Protein AF-A0A3B9TXH2-F1 (afdb_monomer_lite)

Sequence (156 aa):
MDSLDNPLAEARAEILVPSVGIREDMPFFTKRLGFRLDQIFPADDPTVAVLSGHGVRVRLDSGLGSDVPVPSLRLLVEDPSLVADGESELVAPNGMRVEIDRRDPEMVTPPTRHNYIVRRLADQAPWVIGRAGMHYRDLIPDRLGGSIIASHVRIP

pLDDT: mean 90.99, std 9.31, range [47.78, 98.62]

Secondary structure (DSSP, 8-state):
--TT--TTTT----EEEE-S-HHHHHHIIIIIS-PEEEEEESSSS--EEEEEETTEEEEEETTS-TTSPPPPEEEEES-GGGSGGG-SEEE-TT--EEEEEESS----PPPP--------TTS-PPPEE-GGG-EEEES-TTHHHHT---EEEE--

Structure (mmCIF, N/CA/C/O backbone):
data_AF-A0A3B9TXH2-F1
#
_entry.id   AF-A0A3B9TXH2-F1
#
loop_
_atom_site.group_PDB
_atom_site.id
_atom_site.type_symbol
_atom_site.label_atom_id
_atom_site.label_alt_id
_atom_site.label_comp_id
_atom_site.label_asym_id
_atom_site.label_entity_id
_atom_site.label_seq_id
_atom_site.pdbx_PDB_ins_code
_atom_site.Cartn_x
_atom_site.Cartn_y
_atom_site.Cartn_z
_atom_site.occupancy
_atom_site.B_iso_or_equiv
_atom_site.auth_seq_id
_atom_site.auth_comp_id
_atom_site.auth_asym_id
_atom_site.auth_atom_id
_atom_site.pdbx_PDB_model_num
ATOM 1 N N . MET A 1 1 ? -15.681 -25.490 -18.020 1.00 47.78 1 MET A N 1
ATOM 2 C CA . MET A 1 1 ? -15.600 -25.367 -16.554 1.00 47.78 1 MET A CA 1
ATOM 3 C C . MET A 1 1 ? -16.418 -24.140 -16.226 1.00 47.78 1 MET A C 1
ATOM 5 O O . MET A 1 1 ? -15.944 -23.035 -16.458 1.00 47.78 1 MET A O 1
ATOM 9 N N . ASP A 1 2 ? -17.696 -24.353 -15.915 1.00 50.12 2 ASP A N 1
ATOM 10 C CA . ASP A 1 2 ? -18.638 -23.269 -15.646 1.00 50.12 2 ASP A CA 1
ATOM 11 C C . ASP A 1 2 ? -18.162 -22.459 -14.444 1.00 50.12 2 ASP A C 1
ATOM 13 O O . ASP A 1 2 ? -17.730 -23.008 -13.432 1.00 50.12 2 ASP A O 1
ATOM 17 N N . SER A 1 3 ? -18.231 -21.139 -14.570 1.00 57.94 3 SER A N 1
ATOM 18 C CA . SER A 1 3 ? -17.771 -20.162 -13.583 1.00 57.94 3 SER A CA 1
ATOM 19 C C . SER A 1 3 ? -18.680 -20.055 -12.349 1.00 57.94 3 SER A C 1
ATOM 21 O O . SER A 1 3 ? -18.663 -19.023 -11.683 1.00 57.94 3 SER A O 1
ATOM 23 N N . LEU A 1 4 ? -19.512 -21.064 -12.074 1.00 62.22 4 LEU A N 1
ATOM 24 C CA . LEU A 1 4 ? -20.550 -21.010 -11.041 1.00 62.22 4 LEU A CA 1
ATOM 25 C C . LEU A 1 4 ? -20.123 -21.585 -9.680 1.00 62.22 4 LEU A C 1
ATOM 27 O O . LEU A 1 4 ? -20.762 -21.252 -8.693 1.00 62.22 4 LEU A O 1
ATOM 31 N N . ASP A 1 5 ? -19.000 -22.308 -9.588 1.00 77.12 5 ASP A N 1
ATOM 32 C CA . ASP A 1 5 ? -18.511 -22.882 -8.320 1.00 77.12 5 ASP A CA 1
ATOM 33 C C . ASP A 1 5 ? -17.118 -22.354 -7.928 1.00 77.12 5 ASP A C 1
ATOM 35 O O . ASP A 1 5 ? -16.220 -23.116 -7.567 1.00 77.12 5 ASP A O 1
ATOM 39 N N . ASN A 1 6 ? -16.891 -21.038 -8.012 1.00 85.75 6 ASN A N 1
ATOM 40 C CA . ASN A 1 6 ? -15.746 -20.447 -7.316 1.00 85.75 6 ASN A CA 1
ATOM 41 C C . ASN A 1 6 ? -16.174 -20.046 -5.891 1.00 85.75 6 ASN A C 1
ATOM 43 O O . ASN A 1 6 ? -16.820 -19.006 -5.743 1.00 85.75 6 ASN A O 1
ATOM 47 N N . PRO A 1 7 ? -15.783 -20.786 -4.833 1.00 85.38 7 PRO A N 1
ATOM 48 C CA . PRO A 1 7 ? -16.155 -20.456 -3.453 1.00 85.38 7 PRO A CA 1
ATOM 49 C C . PRO A 1 7 ? -15.587 -19.109 -2.976 1.00 85.38 7 PRO A C 1
ATOM 51 O O . PRO A 1 7 ? -15.987 -18.608 -1.930 1.00 85.38 7 PRO A O 1
ATOM 54 N N . LEU A 1 8 ? -14.662 -18.510 -3.732 1.00 91.81 8 LEU A N 1
ATOM 55 C CA . LEU A 1 8 ? -14.070 -17.208 -3.438 1.00 91.81 8 LEU A CA 1
ATOM 56 C C . LEU A 1 8 ? -14.743 -16.043 -4.176 1.00 91.81 8 LEU A C 1
ATOM 58 O O . LEU A 1 8 ? -14.281 -14.914 -4.040 1.00 91.81 8 LEU A O 1
ATOM 62 N N . ALA A 1 9 ? -15.810 -16.276 -4.947 1.00 90.25 9 ALA A N 1
ATOM 63 C CA . ALA A 1 9 ? -16.460 -15.227 -5.738 1.00 90.25 9 ALA A CA 1
ATOM 64 C C . ALA A 1 9 ? -16.949 -14.033 -4.891 1.00 90.25 9 ALA A C 1
ATOM 66 O O . ALA A 1 9 ? -16.881 -12.894 -5.346 1.00 90.25 9 ALA A O 1
ATOM 67 N N . GLU A 1 10 ? -17.381 -14.280 -3.651 1.00 91.69 10 GLU A N 1
ATOM 68 C CA . GLU A 1 10 ? -17.810 -13.244 -2.697 1.00 91.69 10 GLU A CA 1
ATOM 69 C C . GLU A 1 10 ? -16.793 -12.991 -1.571 1.00 91.69 10 GLU A C 1
ATOM 71 O O . GLU A 1 10 ? -17.069 -12.251 -0.620 1.00 91.69 10 GLU A O 1
ATOM 76 N N . ALA A 1 11 ? -15.610 -13.611 -1.647 1.00 94.12 11 ALA A N 1
ATOM 77 C CA . ALA A 1 11 ? -14.605 -13.484 -0.604 1.00 94.12 11 ALA A CA 1
ATOM 78 C C . ALA A 1 11 ? -14.108 -12.039 -0.485 1.00 94.12 11 ALA A C 1
ATOM 80 O O . ALA A 1 11 ? -13.939 -11.313 -1.467 1.00 94.12 11 ALA A O 1
ATOM 81 N N . ARG A 1 12 ? -13.825 -11.633 0.754 1.00 94.62 12 ARG A N 1
ATOM 82 C CA . ARG A 1 12 ? -13.194 -10.351 1.068 1.00 94.62 12 ARG A CA 1
ATOM 83 C C . ARG A 1 12 ? -11.817 -10.621 1.650 1.00 94.62 12 ARG A C 1
ATOM 85 O O . ARG A 1 12 ? -11.683 -11.436 2.556 1.00 94.62 12 ARG A O 1
ATOM 92 N N . ALA A 1 13 ? -10.815 -9.927 1.128 1.00 96.50 13 ALA A N 1
ATOM 93 C CA . ALA A 1 13 ? -9.460 -9.950 1.656 1.00 96.50 13 ALA A CA 1
ATOM 94 C C . ALA A 1 13 ? -9.173 -8.647 2.404 1.00 96.50 13 ALA A C 1
ATOM 96 O O . ALA A 1 13 ? -9.676 -7.581 2.039 1.00 96.50 13 ALA A O 1
ATOM 97 N N . GLU A 1 14 ? -8.366 -8.742 3.455 1.00 97.25 14 GLU A N 1
ATOM 98 C CA . GLU A 1 14 ? -7.996 -7.617 4.307 1.00 97.25 14 GLU A CA 1
ATOM 99 C C . GLU A 1 14 ? -6.511 -7.722 4.644 1.00 97.25 14 GLU A C 1
ATOM 101 O O . GLU A 1 14 ? -6.006 -8.815 4.901 1.00 97.25 14 GLU A O 1
ATOM 106 N N . ILE A 1 15 ? -5.819 -6.587 4.665 1.00 97.50 15 ILE A N 1
ATOM 107 C CA . ILE A 1 15 ? -4.467 -6.493 5.211 1.00 97.50 15 ILE A CA 1
ATOM 108 C C . ILE A 1 15 ? -4.599 -6.216 6.705 1.00 97.50 15 ILE A C 1
ATOM 110 O O . ILE A 1 15 ? -5.178 -5.200 7.095 1.00 97.50 15 ILE A O 1
ATOM 114 N N . LEU A 1 16 ? -4.071 -7.120 7.526 1.00 97.69 16 LEU A N 1
ATOM 115 C CA . LEU A 1 16 ? -4.024 -6.951 8.973 1.00 97.69 16 LEU A CA 1
ATOM 116 C C . LEU A 1 16 ? -2.938 -5.943 9.341 1.00 97.69 16 LEU A C 1
ATOM 118 O O . LEU A 1 16 ? -1.797 -6.064 8.898 1.00 97.69 16 LEU A O 1
ATOM 122 N N . VAL A 1 17 ? -3.303 -4.958 10.153 1.00 97.75 17 VAL A N 1
ATOM 123 C CA . VAL A 1 17 ? -2.403 -3.911 10.623 1.00 97.75 17 VAL A CA 1
ATOM 124 C C . VAL A 1 17 ? -2.594 -3.772 12.134 1.00 97.75 17 VAL A C 1
ATOM 126 O O . VAL A 1 17 ? -3.692 -3.409 12.569 1.00 97.75 17 VAL A O 1
ATOM 129 N N . PRO A 1 18 ? -1.561 -4.055 12.950 1.00 97.62 18 PRO A N 1
ATOM 130 C CA . PRO A 1 18 ? -1.622 -3.816 14.388 1.00 97.62 18 PRO A CA 1
ATOM 131 C C . PRO A 1 18 ? -1.990 -2.364 14.679 1.00 97.62 18 PRO A C 1
ATOM 133 O O . PRO A 1 18 ? -1.495 -1.455 14.014 1.00 97.62 18 PRO A O 1
ATOM 136 N N . SER A 1 19 ? -2.874 -2.137 15.644 1.00 96.81 19 SER A N 1
ATOM 137 C CA . SER A 1 19 ? -3.282 -0.792 16.053 1.00 96.81 19 SER A CA 1
ATOM 138 C C . SER A 1 19 ? -2.814 -0.499 17.470 1.00 96.81 19 SER A C 1
ATOM 140 O O . SER A 1 19 ? -2.965 -1.336 18.356 1.00 96.81 19 SER A O 1
ATOM 142 N N . VAL A 1 20 ? -2.302 0.710 17.700 1.00 95.81 20 VAL A N 1
ATOM 143 C CA . VAL A 1 20 ? -1.991 1.207 19.058 1.00 95.81 20 VAL A CA 1
ATOM 144 C C . VAL A 1 20 ? -3.236 1.734 19.778 1.00 95.81 20 VAL A C 1
ATOM 146 O O . VAL A 1 20 ? -3.230 1.937 20.987 1.00 95.81 20 VAL A O 1
ATOM 149 N N . GLY A 1 21 ? -4.332 1.878 19.035 1.00 95.88 21 GLY A N 1
ATOM 150 C CA . GLY A 1 21 ? -5.646 2.266 19.513 1.00 95.88 21 GLY A CA 1
ATOM 151 C C . GLY A 1 21 ? -6.450 2.837 18.353 1.00 95.88 21 GLY A C 1
ATOM 152 O O . GLY A 1 21 ? -6.004 3.767 17.679 1.00 95.88 21 GLY A O 1
ATOM 153 N N . ILE A 1 22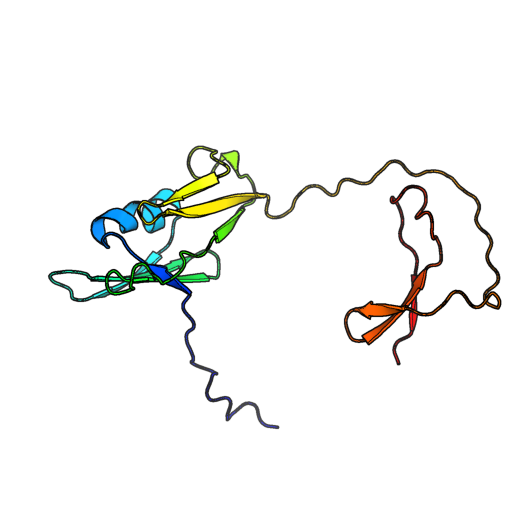 ? -7.668 2.332 18.131 1.00 97.44 22 ILE A N 1
ATOM 154 C CA . ILE A 1 22 ? -8.478 2.724 16.966 1.00 97.44 22 ILE A CA 1
ATOM 155 C C . ILE A 1 22 ? -8.680 4.240 16.895 1.00 97.44 22 ILE A C 1
ATOM 157 O O . ILE A 1 22 ? -8.586 4.826 15.820 1.00 97.44 22 ILE A O 1
ATOM 161 N N . ARG A 1 23 ? -8.905 4.904 18.034 1.00 95.44 23 ARG A N 1
ATOM 162 C CA . ARG A 1 23 ? -9.070 6.365 18.090 1.00 95.44 23 ARG A CA 1
ATOM 163 C C . ARG A 1 23 ? -7.803 7.130 17.689 1.00 95.44 23 ARG A C 1
ATOM 165 O O . ARG A 1 23 ? -7.926 8.213 17.122 1.00 95.44 23 ARG A O 1
ATOM 172 N N . GLU A 1 24 ? -6.628 6.591 17.996 1.00 96.69 24 GLU A N 1
ATOM 173 C CA . GLU A 1 24 ? -5.333 7.222 17.724 1.00 96.69 24 GLU A CA 1
ATOM 174 C C . GLU A 1 24 ? -4.943 7.070 16.254 1.00 96.69 24 GLU A C 1
ATOM 176 O O . GLU A 1 24 ? -4.544 8.045 15.619 1.00 96.69 24 GLU A O 1
ATOM 181 N N . ASP A 1 25 ? -5.148 5.881 15.684 1.00 97.25 25 ASP A N 1
ATOM 182 C CA . ASP A 1 25 ? -4.815 5.601 14.287 1.00 97.25 25 ASP A CA 1
ATOM 183 C C . ASP A 1 25 ? -5.827 6.218 13.301 1.00 97.25 25 ASP A C 1
ATOM 185 O O . ASP A 1 25 ? -5.449 6.688 12.225 1.00 97.25 25 ASP A O 1
ATOM 189 N N . MET A 1 26 ? -7.121 6.269 13.649 1.00 97.06 26 MET A N 1
ATOM 190 C CA . MET A 1 26 ? -8.200 6.647 12.719 1.00 97.06 26 MET A CA 1
ATOM 191 C C . MET A 1 26 ? -7.969 7.964 11.955 1.00 97.06 26 MET A C 1
ATOM 193 O O . MET A 1 26 ? -8.197 7.979 10.739 1.00 97.06 26 MET A O 1
ATOM 197 N N . PRO A 1 27 ? -7.543 9.081 12.584 1.00 97.19 27 PRO A N 1
ATOM 198 C CA . PRO A 1 27 ? -7.345 10.340 11.870 1.00 97.19 27 PRO A CA 1
ATOM 199 C C . PRO A 1 27 ? -6.273 10.243 10.783 1.00 97.19 27 PRO A C 1
ATOM 201 O O . PRO A 1 27 ? -6.430 10.864 9.732 1.00 97.19 27 PRO A O 1
ATOM 204 N N . PHE A 1 28 ? -5.223 9.446 11.001 1.00 97.38 28 PHE A N 1
ATOM 205 C CA . PHE A 1 28 ? -4.176 9.236 10.005 1.00 97.38 28 PHE A CA 1
ATOM 206 C C . PHE A 1 28 ? -4.754 8.566 8.754 1.00 97.38 28 PHE A C 1
ATOM 208 O O . PHE A 1 28 ? -4.667 9.111 7.655 1.00 97.38 28 PHE A O 1
ATOM 215 N N . PHE A 1 29 ? -5.442 7.437 8.912 1.00 97.44 29 PHE A N 1
ATOM 216 C CA . PHE A 1 29 ? -5.983 6.713 7.762 1.00 97.44 29 PHE A CA 1
ATOM 217 C C . PHE A 1 29 ? -7.124 7.470 7.071 1.00 97.44 29 PHE A C 1
ATOM 219 O O . PHE A 1 29 ? -7.153 7.548 5.846 1.00 97.44 29 PHE A O 1
ATOM 226 N N . THR A 1 30 ? -8.050 8.063 7.826 1.00 97.06 30 THR A N 1
ATOM 227 C CA . THR A 1 30 ? -9.251 8.683 7.238 1.00 97.06 30 THR A CA 1
ATOM 228 C C . THR A 1 30 ? -9.020 10.102 6.734 1.00 97.06 30 THR A C 1
ATOM 230 O O . THR A 1 30 ? -9.428 10.426 5.624 1.00 97.06 30 THR A O 1
ATOM 233 N N . LYS A 1 31 ? -8.361 10.964 7.517 1.00 94.69 31 LYS A N 1
ATOM 234 C CA . LYS A 1 31 ? -8.183 12.379 7.158 1.00 94.69 31 LYS A CA 1
ATOM 235 C C . LYS A 1 31 ? -6.915 12.603 6.353 1.00 94.69 31 LYS A C 1
ATOM 237 O O . LYS A 1 31 ? -6.958 13.326 5.367 1.00 94.69 31 LYS A O 1
ATOM 242 N N . ARG A 1 32 ? -5.800 11.997 6.776 1.00 94.31 32 ARG A N 1
ATOM 243 C CA . ARG A 1 32 ? -4.503 12.218 6.124 1.00 94.31 32 ARG A CA 1
ATOM 244 C C . ARG A 1 32 ? -4.356 11.396 4.847 1.00 94.31 32 ARG A C 1
ATOM 246 O O . ARG A 1 32 ? -3.904 11.929 3.843 1.00 94.31 32 ARG A O 1
ATOM 253 N N . LEU A 1 33 ? -4.773 10.129 4.873 1.00 94.88 33 LEU A N 1
ATOM 254 C CA . LEU A 1 33 ? -4.696 9.239 3.709 1.00 94.88 33 LEU A CA 1
ATOM 255 C C . LEU A 1 33 ? -6.009 9.105 2.926 1.00 94.88 33 LEU A C 1
ATOM 257 O O . LEU A 1 33 ? -5.999 8.530 1.842 1.00 94.88 33 LEU A O 1
ATOM 261 N N . GLY A 1 34 ? -7.139 9.605 3.434 1.00 95.12 34 GLY A N 1
ATOM 262 C CA . GLY A 1 34 ? -8.412 9.583 2.703 1.00 95.12 34 GLY A CA 1
ATOM 263 C C . GLY A 1 34 ? -9.102 8.216 2.624 1.00 95.12 34 GLY A C 1
ATOM 264 O O . GLY A 1 34 ? -9.950 8.017 1.754 1.00 95.12 34 GLY A O 1
ATOM 265 N N . PHE A 1 35 ? -8.758 7.256 3.487 1.00 97.81 35 PHE A N 1
ATOM 266 C CA . PHE A 1 35 ? -9.491 5.991 3.572 1.00 97.81 35 PHE A CA 1
ATOM 267 C C . PHE A 1 35 ? -10.908 6.205 4.111 1.00 97.81 35 PHE A C 1
ATOM 269 O O . PHE A 1 35 ? -11.153 7.037 4.987 1.00 97.81 35 PHE A O 1
ATOM 276 N N . ARG A 1 36 ? -11.849 5.389 3.640 1.00 98.38 36 ARG A N 1
ATOM 277 C CA . ARG A 1 36 ? -13.219 5.347 4.147 1.00 98.38 36 ARG A CA 1
ATOM 278 C C . ARG A 1 36 ? -13.358 4.253 5.199 1.00 98.38 36 ARG A C 1
ATOM 280 O O . ARG A 1 36 ? -12.924 3.127 4.979 1.00 98.38 36 ARG A O 1
ATOM 287 N N . LEU A 1 37 ? -14.013 4.570 6.313 1.00 98.25 37 LEU A N 1
ATOM 288 C CA . LEU A 1 37 ? -14.427 3.583 7.311 1.00 98.25 37 LEU A CA 1
ATOM 289 C C . LEU A 1 37 ? -15.602 2.759 6.777 1.00 98.25 37 LEU A C 1
ATOM 291 O O . LEU A 1 37 ? -16.649 3.330 6.474 1.00 98.25 37 LEU A O 1
ATOM 295 N N . ASP A 1 38 ? -15.445 1.436 6.691 1.00 98.12 38 ASP A N 1
ATOM 296 C CA . ASP A 1 38 ? -16.547 0.545 6.304 1.00 98.12 38 ASP A CA 1
ATOM 297 C C . ASP A 1 38 ? -17.162 -0.181 7.508 1.00 98.12 38 ASP A C 1
ATOM 299 O O . ASP A 1 38 ? -18.373 -0.385 7.534 1.00 98.12 38 ASP A O 1
ATOM 303 N N . GLN A 1 39 ? -16.356 -0.596 8.496 1.00 97.94 39 GLN A N 1
ATOM 304 C CA . GLN A 1 39 ? -16.846 -1.237 9.726 1.00 97.94 39 GLN A CA 1
ATOM 305 C C . GLN A 1 39 ? -15.999 -0.824 10.929 1.00 97.94 39 GLN A C 1
ATOM 307 O O . GLN A 1 39 ? -14.799 -0.589 10.805 1.00 97.94 39 GLN A O 1
ATOM 312 N N . ILE A 1 40 ? -16.617 -0.770 12.104 1.00 97.88 40 ILE A N 1
ATOM 313 C CA . ILE A 1 40 ? -15.946 -0.499 13.374 1.00 97.88 40 ILE A CA 1
ATOM 314 C C . ILE A 1 40 ? -16.662 -1.261 14.484 1.00 97.88 40 ILE A C 1
ATOM 316 O O . ILE A 1 40 ? -17.894 -1.274 14.511 1.00 97.88 40 ILE A O 1
ATOM 320 N N . PHE A 1 41 ? -15.915 -1.943 15.352 1.00 96.88 41 PHE A N 1
ATOM 321 C CA . PHE A 1 41 ? -16.504 -2.719 16.442 1.00 96.88 41 PHE A CA 1
ATOM 322 C C . PHE A 1 41 ? -15.514 -3.014 17.588 1.00 96.88 41 PHE A C 1
ATOM 324 O O . PHE A 1 41 ? -14.300 -2.998 17.367 1.00 96.88 41 PHE A O 1
ATOM 331 N N . PRO A 1 42 ? -16.026 -3.322 18.798 1.00 96.56 42 PRO A N 1
ATOM 332 C CA . PRO A 1 42 ? -17.417 -3.106 19.224 1.00 96.56 42 PRO A CA 1
ATOM 333 C C . PRO A 1 42 ? -17.774 -1.605 19.234 1.00 96.56 42 PRO A C 1
ATOM 335 O O . PRO A 1 42 ? -16.920 -0.755 18.998 1.00 96.56 42 PRO A O 1
ATOM 338 N N . ALA A 1 43 ? -19.057 -1.268 19.376 1.00 89.62 43 ALA A N 1
ATOM 339 C CA . ALA A 1 43 ? -19.524 0.112 19.186 1.00 89.62 43 ALA A CA 1
ATOM 340 C C . ALA A 1 43 ? -19.159 1.056 20.350 1.00 89.62 43 ALA A C 1
ATOM 342 O O . ALA A 1 43 ? -19.049 2.263 20.151 1.00 89.62 43 ALA A O 1
ATOM 343 N N . ASP A 1 44 ? -19.004 0.509 21.552 1.00 91.81 44 ASP A N 1
ATOM 344 C CA . ASP A 1 44 ? -18.760 1.207 22.815 1.00 91.81 44 ASP A CA 1
ATOM 345 C C . ASP A 1 44 ? -17.269 1.371 23.143 1.00 91.81 44 ASP A C 1
ATOM 347 O O . ASP A 1 44 ? -16.876 2.419 23.656 1.00 91.81 44 ASP A O 1
ATOM 351 N N . ASP A 1 45 ? -16.438 0.391 22.782 1.00 94.06 45 ASP A N 1
ATOM 352 C CA . ASP A 1 45 ? -14.976 0.458 22.906 1.00 94.06 45 ASP A CA 1
ATOM 353 C C . ASP A 1 45 ? -14.279 -0.156 21.676 1.00 94.06 45 ASP A C 1
ATOM 355 O O . ASP A 1 45 ? -13.874 -1.320 21.702 1.00 94.06 45 ASP A O 1
ATOM 359 N N . PRO A 1 46 ? -14.193 0.577 20.546 1.00 97.06 46 PRO A N 1
ATOM 360 C CA . PRO A 1 46 ? -13.674 0.022 19.304 1.00 97.06 46 PRO A CA 1
ATOM 361 C C . PRO A 1 46 ? -12.234 -0.481 19.415 1.00 97.06 46 PRO A C 1
ATOM 363 O O . PRO A 1 46 ? -11.302 0.301 19.596 1.00 97.06 46 PRO A O 1
ATOM 366 N N . THR A 1 47 ? -12.051 -1.780 19.190 1.00 97.50 47 THR A N 1
ATOM 367 C CA . THR A 1 47 ? -10.739 -2.441 19.098 1.00 97.50 47 THR A CA 1
ATOM 368 C C . THR A 1 47 ? -10.395 -2.841 17.669 1.00 97.50 47 THR A C 1
ATOM 370 O O . THR A 1 47 ? -9.253 -3.189 17.377 1.00 97.50 47 THR A O 1
ATOM 373 N N . VAL A 1 48 ? -11.371 -2.759 16.762 1.00 98.25 48 VAL A N 1
ATOM 374 C CA . VAL A 1 48 ? -11.219 -3.082 15.349 1.00 98.25 48 VAL A CA 1
ATOM 375 C C . VAL A 1 48 ? -11.838 -1.989 14.492 1.00 98.25 48 VAL A C 1
ATOM 377 O O . VAL A 1 48 ? -12.991 -1.600 14.691 1.00 98.25 48 VAL A O 1
ATOM 380 N N . ALA A 1 49 ? -11.102 -1.563 13.469 1.00 98.56 49 ALA A N 1
ATOM 381 C CA . ALA A 1 49 ? -11.628 -0.747 12.388 1.00 98.56 49 ALA A CA 1
ATOM 382 C C . ALA A 1 49 ? -11.213 -1.302 11.031 1.00 98.56 49 ALA A C 1
ATOM 384 O O . ALA A 1 49 ? -10.066 -1.657 10.778 1.00 98.56 49 ALA A O 1
ATOM 385 N N . VAL A 1 50 ? -12.178 -1.328 10.131 1.00 98.56 50 VAL A N 1
ATOM 386 C CA . VAL A 1 50 ? -12.027 -1.764 8.757 1.00 98.56 50 VAL A CA 1
ATOM 387 C C . VAL A 1 50 ? -12.146 -0.551 7.851 1.00 98.56 50 VAL A C 1
ATOM 389 O O . VAL A 1 50 ? -13.153 0.161 7.874 1.00 98.56 50 VAL A O 1
ATOM 392 N N . LEU A 1 51 ? -11.151 -0.371 6.995 1.00 98.62 51 LEU A N 1
ATOM 393 C CA . LEU A 1 51 ? -11.015 0.773 6.112 1.00 98.62 51 LEU A CA 1
ATOM 394 C C . LEU A 1 51 ? -10.817 0.307 4.665 1.00 98.62 51 LEU A C 1
ATOM 396 O O . LEU A 1 51 ? -10.104 -0.668 4.417 1.00 98.62 51 LEU A O 1
ATOM 400 N N . SER A 1 52 ? -11.385 1.027 3.701 1.00 98.38 52 SER A N 1
ATOM 401 C CA . SER A 1 52 ? -11.097 0.839 2.275 1.00 98.38 52 SER A CA 1
ATOM 402 C C . SER A 1 52 ? -10.709 2.147 1.599 1.00 98.38 52 SER A C 1
ATOM 404 O O . SER A 1 52 ? -11.208 3.224 1.923 1.00 98.38 52 SER A O 1
ATOM 406 N N . GLY A 1 53 ? -9.774 2.055 0.661 1.00 97.19 53 GLY A N 1
ATOM 407 C CA . GLY A 1 53 ? -9.245 3.203 -0.064 1.00 97.19 53 GLY A CA 1
ATOM 408 C C . GLY A 1 53 ? -8.160 2.763 -1.034 1.00 97.19 53 GLY A C 1
ATOM 409 O O . GLY A 1 53 ? -7.486 1.764 -0.798 1.00 97.19 53 GLY A O 1
ATOM 410 N N . HIS A 1 54 ? -8.006 3.485 -2.145 1.00 95.81 54 HIS A N 1
ATOM 411 C CA . HIS A 1 54 ? -6.878 3.310 -3.077 1.00 95.81 54 HIS A CA 1
ATOM 412 C C . HIS A 1 54 ? -6.680 1.876 -3.600 1.00 95.81 54 HIS A C 1
ATOM 414 O O . HIS A 1 54 ? -5.562 1.451 -3.872 1.00 95.81 54 HIS A O 1
ATOM 420 N N . GLY A 1 55 ? -7.768 1.109 -3.724 1.00 96.69 55 GLY A N 1
ATOM 421 C CA . GLY A 1 55 ? -7.733 -0.281 -4.194 1.00 96.69 55 GLY A CA 1
ATOM 422 C C . GLY A 1 55 ? -7.337 -1.321 -3.141 1.00 96.69 55 GLY A C 1
ATOM 423 O O . GLY A 1 55 ? -7.235 -2.498 -3.477 1.00 96.69 55 GLY A O 1
ATOM 424 N N . VAL A 1 56 ? -7.150 -0.928 -1.877 1.00 97.31 56 VAL A N 1
ATOM 425 C CA . VAL A 1 56 ? -6.820 -1.840 -0.775 1.00 97.31 56 VAL A CA 1
ATOM 426 C C . VAL A 1 56 ? -7.841 -1.764 0.357 1.00 97.31 56 VAL A C 1
ATOM 428 O O . VAL A 1 56 ? -8.553 -0.771 0.534 1.00 97.31 56 VAL A O 1
ATOM 431 N N . ARG A 1 57 ? -7.903 -2.843 1.140 1.00 98.31 57 ARG A N 1
ATOM 432 C CA . ARG A 1 57 ? -8.735 -2.942 2.335 1.00 98.31 57 ARG A CA 1
ATOM 433 C C . ARG A 1 57 ? -7.861 -3.277 3.539 1.00 98.31 57 ARG A C 1
ATOM 435 O O . ARG A 1 57 ? -7.171 -4.294 3.541 1.00 98.31 57 ARG A O 1
ATOM 442 N N . VAL A 1 58 ? -7.899 -2.420 4.550 1.00 98.12 58 VAL A N 1
ATOM 443 C CA . VAL A 1 58 ? -7.046 -2.477 5.739 1.00 98.12 58 VAL A CA 1
ATOM 444 C C . VAL A 1 58 ? -7.905 -2.759 6.964 1.00 98.12 58 VAL A C 1
ATOM 446 O O . VAL A 1 58 ? -8.979 -2.180 7.121 1.00 98.12 58 VAL A O 1
ATOM 449 N N . ARG A 1 59 ? -7.429 -3.646 7.833 1.00 98.25 59 ARG A N 1
ATOM 450 C CA . ARG A 1 59 ? -8.017 -3.921 9.139 1.00 98.25 59 ARG A CA 1
ATOM 451 C C . ARG A 1 59 ? -7.036 -3.495 10.216 1.00 98.25 59 ARG A C 1
ATOM 453 O O . ARG A 1 59 ? -6.038 -4.174 10.442 1.00 98.25 59 ARG A O 1
ATOM 460 N N . LEU A 1 60 ? -7.354 -2.387 10.869 1.00 98.31 60 LEU A N 1
ATOM 461 C CA . LEU A 1 60 ? -6.715 -1.981 12.109 1.00 98.31 60 LEU A CA 1
ATOM 462 C C . LEU A 1 60 ? -7.292 -2.828 13.237 1.00 98.31 60 LEU A C 1
ATOM 464 O O . LEU A 1 60 ? -8.514 -2.900 13.385 1.00 98.31 60 LEU A O 1
ATOM 468 N N . ASP A 1 61 ? -6.427 -3.477 14.004 1.00 98.00 61 ASP A N 1
ATOM 469 C CA . ASP A 1 61 ? -6.848 -4.387 15.065 1.00 98.00 61 ASP A CA 1
ATOM 470 C C . ASP A 1 61 ? -5.901 -4.263 16.265 1.00 98.00 61 ASP A C 1
ATOM 472 O O . ASP A 1 61 ? -4.707 -4.557 16.174 1.00 98.00 61 ASP A O 1
ATOM 476 N N . SER A 1 62 ? -6.437 -3.769 17.383 1.00 96.88 62 SER A N 1
ATOM 477 C CA . SER A 1 62 ? -5.708 -3.577 18.643 1.00 96.88 62 SER A CA 1
ATOM 478 C C . SER A 1 62 ? -5.485 -4.888 19.406 1.00 96.88 62 SER A C 1
ATOM 480 O O . SER A 1 62 ? -4.754 -4.903 20.390 1.00 96.88 62 SER A O 1
ATOM 482 N N . GLY A 1 63 ? -6.114 -5.987 18.976 1.00 95.38 63 GLY A N 1
ATOM 483 C CA . GLY A 1 63 ? -5.891 -7.324 19.524 1.00 95.38 63 GLY A CA 1
ATOM 484 C C . GLY A 1 63 ? -4.708 -8.061 18.893 1.00 95.38 63 GLY A C 1
ATOM 485 O O . GLY A 1 63 ? -4.347 -9.137 19.372 1.00 95.38 63 GLY A O 1
ATOM 486 N N . LEU A 1 64 ? -4.104 -7.520 17.829 1.00 95.44 64 LEU A N 1
ATOM 487 C CA . LEU A 1 64 ? -2.907 -8.104 17.225 1.0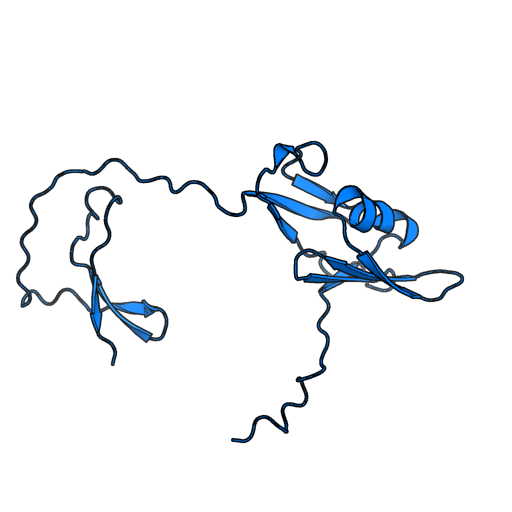0 95.44 64 LEU A CA 1
ATOM 488 C C . LEU A 1 64 ? -1.704 -7.929 18.157 1.00 95.44 64 LEU A C 1
ATOM 490 O O . LEU A 1 64 ? -1.437 -6.836 18.655 1.00 95.44 64 LEU A O 1
ATOM 494 N N . GLY A 1 65 ? -0.979 -9.025 18.385 1.00 86.44 65 GLY A N 1
ATOM 495 C CA . GLY A 1 65 ? 0.220 -9.039 19.217 1.00 86.44 65 GLY A CA 1
ATOM 496 C C . GLY A 1 65 ? 1.358 -8.207 18.624 1.00 86.44 65 GLY A C 1
ATOM 497 O O . GLY A 1 65 ? 1.405 -7.939 17.423 1.00 86.44 65 GLY A O 1
ATOM 498 N N . SER A 1 66 ? 2.311 -7.820 19.473 1.00 83.25 66 SER A N 1
ATOM 499 C CA . SER A 1 66 ? 3.501 -7.057 19.070 1.00 83.25 66 SER A CA 1
ATOM 500 C C . SER A 1 66 ? 4.473 -7.840 18.177 1.00 83.25 66 SER A C 1
ATOM 502 O O . SER A 1 66 ? 5.410 -7.263 17.632 1.00 83.25 66 SER A O 1
ATOM 504 N N . ASP A 1 67 ? 4.265 -9.146 18.034 1.00 90.19 67 ASP A N 1
ATOM 505 C CA . ASP A 1 67 ? 4.976 -10.039 17.123 1.00 90.19 67 ASP A CA 1
ATOM 506 C C . ASP A 1 67 ? 4.451 -9.967 15.681 1.00 90.19 67 ASP A C 1
ATOM 508 O O . ASP A 1 67 ? 5.144 -10.389 14.752 1.00 90.19 67 ASP A O 1
ATOM 512 N N . VAL A 1 68 ? 3.255 -9.408 15.472 1.00 93.75 68 VAL A N 1
ATOM 513 C CA . VAL A 1 68 ? 2.693 -9.207 14.136 1.00 93.75 68 VAL A CA 1
ATOM 514 C C . VAL A 1 68 ? 3.413 -8.032 13.463 1.00 93.75 68 VAL A C 1
ATOM 516 O O . VAL A 1 68 ? 3.363 -6.908 13.968 1.00 93.75 68 VAL A O 1
ATOM 519 N N . PRO A 1 69 ? 4.080 -8.242 12.315 1.00 94.38 69 PRO A N 1
ATOM 520 C CA . PRO A 1 69 ? 4.790 -7.170 11.637 1.00 94.38 69 PRO A CA 1
ATOM 521 C C . PRO A 1 69 ? 3.809 -6.151 11.056 1.00 94.38 69 PRO A C 1
ATOM 523 O O . PRO A 1 69 ? 2.795 -6.507 10.452 1.00 94.38 69 PRO A O 1
ATOM 526 N N . VAL A 1 70 ? 4.150 -4.872 11.187 1.00 96.38 70 VAL A N 1
ATOM 527 C CA . VAL A 1 70 ? 3.388 -3.787 10.569 1.00 96.38 70 VAL A CA 1
ATOM 528 C C . VAL A 1 70 ? 3.775 -3.696 9.084 1.00 96.38 70 VAL A C 1
ATOM 530 O O . VAL A 1 70 ? 4.962 -3.543 8.782 1.00 96.38 70 VAL A O 1
ATOM 533 N N . PRO A 1 71 ? 2.825 -3.813 8.138 1.00 96.62 71 PRO A N 1
ATOM 534 C CA . PRO A 1 71 ? 3.135 -3.741 6.712 1.00 96.62 71 PRO A CA 1
ATOM 535 C C . PRO A 1 71 ? 3.517 -2.317 6.289 1.00 96.62 71 PRO A C 1
ATOM 537 O O . PRO A 1 71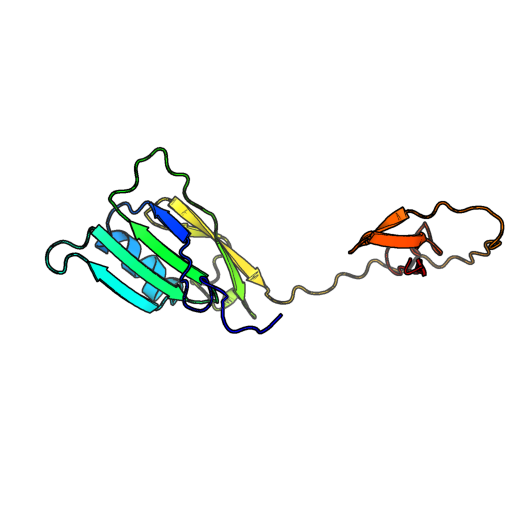 ? 3.162 -1.349 6.950 1.00 96.62 71 PRO A O 1
ATOM 540 N N . SER A 1 72 ? 4.181 -2.173 5.143 1.00 97.38 72 SER A N 1
ATOM 541 C CA . SER A 1 72 ? 4.347 -0.871 4.479 1.00 97.38 72 SER A CA 1
ATOM 542 C C . SER A 1 72 ? 3.284 -0.685 3.396 1.00 97.38 72 SER A C 1
ATOM 544 O O . SER A 1 72 ? 2.889 -1.652 2.740 1.00 97.38 72 SER A O 1
ATOM 546 N N . LEU A 1 73 ? 2.855 0.555 3.164 1.00 97.31 73 LEU A N 1
ATOM 547 C CA . LEU A 1 73 ? 1.991 0.929 2.041 1.00 97.31 73 LEU A CA 1
ATOM 548 C C . LEU A 1 73 ? 2.737 1.886 1.115 1.00 97.31 73 LEU A C 1
ATOM 550 O O . LEU A 1 73 ? 3.374 2.825 1.576 1.00 97.31 73 LEU A O 1
ATOM 554 N N . ARG A 1 74 ? 2.606 1.687 -0.195 1.00 97.06 74 ARG A N 1
ATOM 555 C CA . ARG A 1 74 ? 3.023 2.678 -1.187 1.00 97.06 74 ARG A CA 1
ATOM 556 C C . ARG A 1 74 ? 1.787 3.241 -1.867 1.00 97.06 74 ARG A C 1
ATOM 558 O O . ARG A 1 74 ? 1.022 2.491 -2.473 1.00 97.06 74 ARG A O 1
ATOM 565 N N . LEU A 1 75 ? 1.586 4.545 -1.733 1.00 95.94 75 LEU A N 1
ATOM 566 C CA . LEU A 1 75 ? 0.477 5.278 -2.312 1.00 95.94 75 LEU A CA 1
ATOM 567 C C . LEU A 1 75 ? 0.965 6.040 -3.544 1.00 95.94 75 LEU A C 1
ATOM 569 O O . LEU A 1 75 ? 1.775 6.958 -3.461 1.00 95.94 75 LEU A O 1
ATOM 573 N N . LEU A 1 76 ? 0.461 5.621 -4.698 1.00 96.12 76 LEU A N 1
ATOM 574 C CA . LEU A 1 76 ? 0.843 6.148 -5.997 1.00 96.12 76 LEU A CA 1
ATOM 575 C C . LEU A 1 76 ? -0.165 7.206 -6.458 1.00 96.12 76 LEU A C 1
ATOM 577 O O . LEU A 1 76 ? -1.322 6.882 -6.731 1.00 96.12 76 LEU A O 1
ATOM 581 N N . VAL A 1 77 ? 0.269 8.463 -6.550 1.00 94.69 77 VAL A N 1
ATOM 582 C CA . VAL A 1 77 ? -0.584 9.630 -6.843 1.00 94.69 77 VAL A CA 1
ATOM 583 C C . VAL A 1 77 ? -0.056 10.439 -8.026 1.00 94.69 77 VAL A C 1
ATOM 585 O O . VAL A 1 77 ? 1.098 10.313 -8.416 1.00 94.69 77 VAL A O 1
ATOM 588 N N . GLU A 1 78 ? -0.897 11.262 -8.648 1.00 94.06 78 GLU A N 1
ATOM 589 C CA . GLU A 1 78 ? -0.500 12.034 -9.836 1.00 94.06 78 GLU A CA 1
ATOM 590 C C . GLU A 1 78 ? 0.529 13.132 -9.524 1.00 94.06 78 GLU A C 1
ATOM 592 O O . GLU A 1 78 ? 1.530 13.278 -10.233 1.00 94.06 78 GLU A O 1
ATOM 597 N N . ASP A 1 79 ? 0.304 13.848 -8.423 1.00 93.19 79 ASP A N 1
ATOM 598 C CA . ASP A 1 79 ? 1.210 14.855 -7.884 1.00 93.19 79 ASP A CA 1
ATOM 599 C C . ASP A 1 79 ? 1.388 14.638 -6.370 1.00 93.19 79 ASP A C 1
ATOM 601 O O . ASP A 1 79 ? 0.506 15.006 -5.586 1.00 93.19 79 ASP A O 1
ATOM 605 N N . PRO A 1 80 ? 2.512 14.028 -5.944 1.00 93.25 80 PRO A N 1
ATOM 606 C CA . PRO A 1 80 ? 2.827 13.819 -4.531 1.00 93.25 80 PRO A CA 1
ATOM 607 C C . PRO A 1 80 ? 2.821 15.098 -3.690 1.00 93.25 80 PRO A C 1
ATOM 609 O O . PRO A 1 80 ? 2.514 15.035 -2.505 1.00 93.25 80 PRO A O 1
ATOM 612 N N . SER A 1 81 ? 3.102 16.263 -4.287 1.00 91.19 81 SER A N 1
ATOM 613 C CA . SER A 1 81 ? 3.179 17.532 -3.550 1.00 91.19 81 SER A CA 1
ATOM 614 C C . SER A 1 81 ? 1.824 18.027 -3.033 1.00 91.19 81 SER A C 1
ATOM 616 O O . SER A 1 81 ? 1.773 18.844 -2.115 1.00 91.19 81 SER A O 1
ATOM 618 N N . LEU A 1 82 ? 0.722 17.517 -3.592 1.00 89.62 82 LEU A N 1
ATOM 619 C CA . LEU A 1 82 ? -0.643 17.897 -3.224 1.00 89.62 82 LEU A CA 1
ATOM 620 C C . LEU A 1 82 ? -1.250 17.007 -2.130 1.00 89.62 82 LEU A C 1
ATOM 622 O O . LEU A 1 82 ? -2.393 17.225 -1.728 1.00 89.62 82 LEU A O 1
ATOM 626 N N . VAL A 1 83 ? -0.526 15.988 -1.663 1.00 88.06 83 VAL A N 1
ATOM 627 C CA . VAL A 1 83 ? -1.023 14.994 -0.704 1.00 88.06 83 VAL A CA 1
ATOM 628 C C . VAL A 1 83 ? -0.205 15.063 0.577 1.00 88.06 83 VAL A C 1
ATOM 630 O O . VAL A 1 83 ? 1.008 15.216 0.525 1.00 88.06 83 VAL A O 1
ATOM 633 N N . ALA A 1 84 ? -0.875 14.936 1.728 1.00 85.62 84 ALA A N 1
ATOM 634 C CA . ALA A 1 84 ? -0.244 14.863 3.049 1.00 85.62 84 ALA A CA 1
ATOM 635 C C . ALA A 1 84 ? 0.825 15.947 3.301 1.00 85.62 84 ALA A C 1
ATOM 637 O O . ALA A 1 84 ? 1.890 15.652 3.842 1.00 85.62 84 ALA A O 1
ATOM 638 N N . ASP A 1 85 ? 0.521 17.183 2.897 1.00 87.56 85 ASP A N 1
ATOM 639 C CA . ASP A 1 85 ? 1.398 18.357 3.009 1.00 87.56 85 ASP A CA 1
ATOM 640 C C . ASP A 1 85 ? 2.723 18.243 2.220 1.00 87.56 85 ASP A C 1
ATOM 642 O O . ASP A 1 85 ? 3.692 18.947 2.500 1.00 87.56 85 ASP A O 1
ATOM 646 N N . GLY A 1 86 ? 2.758 17.375 1.202 1.00 90.12 86 GLY A N 1
ATOM 647 C CA . GLY A 1 86 ? 3.897 17.165 0.307 1.00 90.12 86 GLY A CA 1
ATOM 648 C C . GLY A 1 86 ? 4.976 16.226 0.853 1.00 90.12 86 GLY A C 1
ATOM 649 O O . GLY A 1 86 ? 6.046 16.115 0.254 1.00 90.12 86 GLY A O 1
ATOM 650 N N . GLU A 1 87 ? 4.724 15.550 1.977 1.00 94.38 87 GLU A N 1
ATOM 651 C CA . GLU A 1 87 ? 5.641 14.559 2.544 1.00 94.38 87 GLU A CA 1
ATOM 652 C C . GLU A 1 87 ? 5.676 13.277 1.690 1.00 94.38 87 GLU A C 1
ATOM 654 O O . GLU A 1 87 ? 4.642 12.688 1.382 1.00 94.38 87 GLU A O 1
ATOM 659 N N . SER A 1 88 ? 6.876 12.807 1.333 1.00 93.94 88 SER A N 1
ATOM 660 C CA . SER A 1 88 ? 7.064 11.570 0.555 1.00 93.94 88 SER A CA 1
ATOM 661 C C . SER A 1 88 ? 7.082 10.303 1.413 1.00 93.94 88 SER A C 1
ATOM 663 O O . SER A 1 88 ? 6.874 9.206 0.904 1.00 93.94 88 SER A O 1
ATOM 665 N N . GLU A 1 89 ? 7.348 10.436 2.712 1.00 96.62 89 GLU A N 1
ATOM 666 C CA . GLU A 1 89 ? 7.325 9.339 3.677 1.00 96.62 89 GLU A CA 1
ATOM 667 C C . GLU A 1 89 ? 6.546 9.763 4.915 1.00 96.62 89 GLU A C 1
ATOM 669 O O . GLU A 1 89 ? 6.857 10.770 5.544 1.00 96.62 89 GLU A O 1
ATOM 674 N N . LEU A 1 90 ? 5.563 8.954 5.287 1.00 96.88 90 LEU A N 1
ATOM 675 C CA . LEU A 1 90 ? 4.739 9.140 6.467 1.00 96.88 90 LEU A CA 1
ATOM 676 C C . LEU A 1 90 ? 4.888 7.942 7.396 1.00 96.88 90 LEU A C 1
ATOM 678 O O . LEU A 1 90 ? 5.065 6.803 6.955 1.00 96.88 90 LEU A O 1
ATOM 682 N N . VAL A 1 91 ? 4.728 8.192 8.692 1.00 97.50 91 VAL A N 1
ATOM 683 C CA . VAL A 1 91 ? 4.646 7.143 9.708 1.00 97.50 91 VAL A CA 1
ATOM 684 C C . VAL A 1 91 ? 3.349 7.327 10.487 1.00 97.50 91 VAL A C 1
ATOM 686 O O . VAL A 1 91 ? 3.100 8.390 11.058 1.00 97.50 91 VAL A O 1
ATOM 689 N N . ALA A 1 92 ? 2.503 6.302 10.469 1.00 97.06 92 ALA A N 1
ATOM 690 C CA . ALA A 1 92 ? 1.284 6.249 11.265 1.00 97.06 92 ALA A CA 1
ATOM 691 C C . ALA A 1 92 ? 1.607 6.067 12.764 1.00 97.06 92 ALA A C 1
ATOM 693 O O . ALA A 1 92 ? 2.701 5.602 13.094 1.00 97.06 92 ALA A O 1
ATOM 694 N N . PRO A 1 93 ? 0.673 6.362 13.688 1.00 97.19 93 PRO A N 1
ATOM 695 C CA . PRO A 1 93 ? 0.894 6.166 15.126 1.00 97.19 93 PRO A CA 1
ATOM 696 C C . PRO A 1 93 ? 1.267 4.723 15.495 1.00 97.19 93 PRO A C 1
ATOM 698 O O . PRO A 1 93 ? 2.173 4.507 16.296 1.00 97.19 93 PRO A O 1
ATOM 701 N N . ASN A 1 94 ? 0.652 3.735 14.842 1.00 95.19 94 ASN A N 1
ATOM 702 C CA . ASN A 1 94 ? 1.021 2.323 14.964 1.00 95.19 94 ASN A CA 1
ATOM 703 C C . ASN A 1 94 ? 2.361 1.921 14.310 1.00 95.19 94 ASN A C 1
ATOM 705 O O . ASN A 1 94 ? 2.691 0.737 14.264 1.00 95.19 94 ASN A O 1
ATOM 709 N N . GLY A 1 95 ? 3.130 2.873 13.777 1.00 96.62 95 GLY A N 1
ATOM 710 C CA . GLY A 1 95 ? 4.425 2.639 13.140 1.00 96.62 95 GLY A CA 1
ATOM 711 C C . GLY A 1 95 ? 4.356 2.224 11.669 1.00 96.62 95 GLY A C 1
ATOM 712 O O . GLY A 1 95 ? 5.400 1.983 11.062 1.00 96.62 95 GLY A O 1
ATOM 713 N N . MET A 1 96 ? 3.162 2.153 11.069 1.00 97.44 96 MET A N 1
ATOM 714 C CA . MET A 1 96 ? 3.006 1.812 9.654 1.00 97.44 96 MET A CA 1
ATOM 715 C C . MET A 1 96 ? 3.678 2.862 8.765 1.00 97.44 96 MET A C 1
ATOM 717 O O . MET A 1 96 ? 3.330 4.044 8.825 1.00 97.44 96 MET A O 1
ATOM 721 N N . ARG A 1 97 ? 4.619 2.432 7.914 1.00 98.06 97 ARG A N 1
ATOM 722 C CA . ARG A 1 97 ? 5.261 3.311 6.928 1.00 98.06 97 ARG A CA 1
ATOM 723 C C . ARG A 1 97 ? 4.387 3.440 5.691 1.00 98.06 97 ARG A C 1
ATOM 725 O O . ARG A 1 97 ? 3.962 2.433 5.120 1.00 98.06 97 ARG A O 1
ATOM 732 N N . VAL A 1 98 ? 4.175 4.677 5.257 1.00 97.94 98 VAL A N 1
ATOM 733 C CA . VAL A 1 98 ? 3.496 4.985 4.002 1.00 97.94 98 VAL A CA 1
ATOM 734 C C . VAL A 1 98 ? 4.403 5.834 3.123 1.00 97.94 98 VAL A C 1
ATOM 736 O O . VAL A 1 98 ? 4.760 6.946 3.491 1.00 97.94 98 VAL A O 1
ATOM 739 N N . GLU A 1 99 ? 4.775 5.302 1.965 1.00 97.75 99 GLU A N 1
ATOM 740 C CA . GLU A 1 99 ? 5.526 6.020 0.934 1.00 97.75 99 GLU A CA 1
ATOM 741 C C . GLU A 1 99 ? 4.544 6.639 -0.062 1.00 97.75 99 GLU A C 1
ATOM 743 O O . GLU A 1 99 ? 3.686 5.935 -0.597 1.00 97.75 99 GLU A O 1
ATOM 748 N N . ILE A 1 100 ? 4.667 7.937 -0.325 1.00 96.56 100 ILE A N 1
ATOM 749 C CA . ILE A 1 100 ? 3.902 8.642 -1.353 1.00 96.56 100 ILE A CA 1
ATOM 750 C C . ILE A 1 100 ? 4.825 8.869 -2.544 1.00 96.56 100 ILE A C 1
ATOM 752 O O . ILE A 1 100 ? 5.877 9.492 -2.417 1.00 96.56 100 ILE A O 1
ATOM 756 N N . ASP A 1 101 ? 4.422 8.372 -3.710 1.00 95.19 101 ASP A N 1
ATOM 757 C CA . ASP A 1 101 ? 5.212 8.506 -4.932 1.00 95.19 101 ASP A CA 1
ATOM 758 C C . ASP A 1 101 ? 4.325 8.760 -6.154 1.00 95.19 101 ASP A C 1
ATOM 760 O O . ASP A 1 101 ? 3.101 8.604 -6.118 1.00 95.19 101 ASP A O 1
ATOM 764 N N . ARG A 1 102 ? 4.946 9.178 -7.255 1.00 94.56 102 ARG A N 1
ATOM 765 C CA . ARG A 1 102 ? 4.266 9.437 -8.514 1.00 94.56 102 ARG A CA 1
ATOM 766 C C . ARG A 1 102 ? 3.725 8.135 -9.100 1.00 94.56 102 ARG A C 1
ATOM 768 O O . ARG A 1 102 ? 4.462 7.167 -9.269 1.00 94.56 102 ARG A O 1
ATOM 775 N N . ARG A 1 103 ? 2.443 8.133 -9.468 1.00 95.25 103 ARG A N 1
ATOM 776 C CA . ARG A 1 103 ? 1.767 7.004 -10.125 1.00 95.25 103 ARG A CA 1
ATOM 777 C C . ARG A 1 103 ? 2.436 6.615 -11.429 1.00 95.25 103 ARG A C 1
ATOM 779 O O . ARG A 1 103 ? 2.682 5.438 -11.664 1.00 95.25 103 ARG A O 1
ATOM 786 N N . ASP A 1 104 ? 2.751 7.621 -12.227 1.00 91.75 104 ASP A N 1
ATOM 787 C CA . ASP A 1 104 ? 3.350 7.469 -13.542 1.00 91.75 104 ASP A CA 1
ATOM 788 C C . ASP A 1 104 ? 4.679 8.238 -13.543 1.00 91.75 104 ASP A C 1
ATOM 790 O O . ASP A 1 104 ? 4.703 9.420 -13.896 1.00 91.75 104 ASP A O 1
ATOM 794 N N . PRO A 1 105 ? 5.780 7.639 -13.049 1.00 85.88 105 PRO A N 1
ATOM 795 C CA . PRO A 1 105 ? 7.075 8.305 -13.033 1.00 85.88 105 PRO A CA 1
ATOM 796 C C . PRO A 1 105 ? 7.557 8.558 -14.463 1.00 85.88 105 PRO A C 1
ATOM 798 O O . PRO A 1 105 ? 7.310 7.763 -15.374 1.00 85.88 105 PRO A O 1
ATOM 801 N N . GLU A 1 106 ? 8.274 9.663 -14.664 1.00 84.31 106 GLU A N 1
ATOM 802 C CA . GLU A 1 106 ? 8.829 9.978 -15.976 1.00 84.31 106 GLU A CA 1
ATOM 803 C C . GLU A 1 106 ? 9.791 8.880 -16.438 1.00 84.31 106 GLU A C 1
ATOM 805 O O . GLU A 1 106 ? 10.679 8.429 -15.707 1.00 84.31 106 GLU A O 1
ATOM 810 N N . MET A 1 107 ? 9.628 8.458 -17.690 1.00 83.31 107 MET A N 1
ATOM 811 C CA . MET A 1 107 ? 10.536 7.508 -18.311 1.00 83.31 107 MET A CA 1
ATOM 812 C C . MET A 1 107 ? 11.876 8.193 -18.596 1.00 83.31 107 MET A C 1
ATOM 814 O O . MET A 1 107 ? 12.031 8.907 -19.587 1.00 83.31 107 MET A O 1
ATOM 818 N N . VAL A 1 108 ? 12.873 7.927 -17.755 1.00 86.75 108 VAL A N 1
ATOM 819 C CA . VAL A 1 108 ? 14.249 8.372 -17.999 1.00 86.75 108 VAL A CA 1
ATOM 820 C C . VAL A 1 108 ? 14.862 7.503 -19.094 1.00 86.75 108 VAL A C 1
ATOM 822 O O . VAL A 1 108 ? 15.229 6.351 -18.866 1.00 86.75 108 VAL A O 1
ATOM 825 N N . THR A 1 109 ? 14.979 8.058 -20.299 1.00 85.69 109 THR A N 1
ATOM 826 C CA . THR A 1 109 ? 15.666 7.385 -21.408 1.00 85.69 109 THR A CA 1
ATOM 827 C C . THR A 1 109 ? 17.136 7.808 -21.405 1.00 85.69 109 THR A C 1
ATOM 829 O O . THR A 1 109 ? 17.412 9.002 -21.548 1.00 85.69 109 THR A O 1
ATOM 832 N N . PRO A 1 110 ? 18.098 6.882 -21.236 1.00 89.88 110 PRO A N 1
ATOM 833 C CA . PRO A 1 110 ? 19.510 7.235 -21.308 1.00 89.88 110 PRO A CA 1
ATOM 834 C C . PRO A 1 110 ? 19.872 7.715 -22.725 1.00 89.88 110 PRO A C 1
ATOM 836 O O . PRO A 1 110 ? 19.220 7.321 -23.696 1.00 89.88 110 PRO A O 1
ATOM 839 N N . PRO A 1 111 ? 20.917 8.546 -22.882 1.00 92.50 111 PRO A N 1
ATOM 840 C CA . PRO A 1 111 ? 21.336 9.020 -24.195 1.00 92.50 111 PRO A CA 1
ATOM 841 C C . PRO A 1 111 ? 21.732 7.846 -25.099 1.00 92.50 111 PRO A C 1
ATOM 843 O O . PRO A 1 111 ? 22.527 6.983 -24.718 1.00 92.50 111 PRO A O 1
ATOM 846 N N . THR A 1 112 ? 21.201 7.828 -26.323 1.00 92.62 112 THR A N 1
ATOM 847 C CA . THR A 1 112 ? 21.501 6.772 -27.292 1.00 92.62 112 THR A CA 1
ATOM 848 C C . THR A 1 112 ? 22.970 6.811 -27.706 1.00 92.62 112 THR A C 1
ATOM 850 O O . THR A 1 112 ? 23.456 7.776 -28.302 1.00 92.62 112 THR A O 1
ATOM 853 N N . ARG A 1 113 ? 23.683 5.714 -27.445 1.00 93.19 113 ARG A N 1
ATOM 854 C CA . ARG A 1 113 ? 25.022 5.472 -27.983 1.00 93.19 113 ARG A CA 1
ATOM 855 C C . ARG A 1 113 ? 24.892 4.860 -29.370 1.00 93.19 113 ARG A C 1
ATOM 857 O O . ARG A 1 113 ? 24.641 3.667 -29.502 1.00 93.19 113 ARG A O 1
ATOM 864 N N . HIS A 1 114 ? 25.053 5.689 -30.395 1.00 90.12 114 HIS A N 1
ATOM 865 C CA . HIS A 1 114 ? 24.953 5.272 -31.791 1.00 90.12 114 HIS A CA 1
ATOM 866 C C . HIS A 1 114 ? 26.019 4.223 -32.123 1.00 90.12 114 HIS A C 1
ATOM 868 O O . HIS A 1 114 ? 27.215 4.474 -31.983 1.00 90.12 114 HIS A O 1
ATOM 874 N N . ASN A 1 115 ? 25.573 3.049 -32.564 1.00 87.12 115 ASN A N 1
ATOM 875 C CA . ASN A 1 115 ? 26.426 1.931 -32.940 1.00 87.12 115 ASN A CA 1
ATOM 876 C C . ASN A 1 115 ? 25.784 1.177 -34.111 1.00 87.12 115 ASN A C 1
ATOM 878 O O . ASN A 1 115 ? 24.562 1.029 -34.162 1.00 87.12 115 ASN A O 1
ATOM 882 N N . TYR A 1 116 ? 26.600 0.702 -35.049 1.00 87.25 116 TYR A N 1
ATOM 883 C CA . TYR A 1 116 ? 26.143 -0.140 -36.150 1.00 87.25 116 TYR A CA 1
ATOM 884 C C . TYR A 1 116 ? 26.455 -1.598 -35.818 1.00 87.25 116 TYR A C 1
ATOM 886 O O . TYR A 1 116 ? 27.617 -1.990 -35.736 1.00 87.25 116 TYR A O 1
ATOM 894 N N . ILE A 1 117 ? 25.410 -2.399 -35.603 1.00 81.31 117 ILE A N 1
ATOM 895 C CA . ILE A 1 117 ? 25.532 -3.784 -35.141 1.00 81.31 117 ILE A CA 1
ATOM 896 C C . ILE A 1 117 ? 24.947 -4.715 -36.202 1.00 81.31 117 ILE A C 1
ATOM 898 O O . ILE A 1 117 ? 23.765 -4.636 -36.531 1.00 81.31 117 ILE A O 1
ATOM 902 N N . VAL A 1 118 ? 25.768 -5.640 -36.697 1.00 84.31 118 VAL A N 1
ATOM 903 C CA . VAL A 1 118 ? 25.336 -6.742 -37.565 1.00 84.31 118 VAL A CA 1
ATOM 904 C C . VAL A 1 118 ? 25.604 -8.048 -36.836 1.00 84.31 118 VAL A C 1
ATOM 906 O O . VAL A 1 118 ? 26.711 -8.281 -36.356 1.00 84.31 118 VAL A O 1
ATOM 909 N N . ARG A 1 119 ? 24.590 -8.910 -36.749 1.00 73.38 119 ARG A N 1
ATOM 910 C CA . ARG A 1 119 ? 24.713 -10.250 -36.161 1.00 73.38 119 ARG A CA 1
ATOM 911 C C . ARG A 1 119 ? 24.120 -11.276 -37.101 1.00 73.38 119 ARG A C 1
ATOM 913 O O . ARG A 1 119 ? 23.055 -11.048 -37.678 1.00 73.38 119 ARG A O 1
ATOM 920 N N . ARG A 1 120 ? 24.777 -12.426 -37.234 1.00 75.00 120 ARG A N 1
ATOM 921 C CA . A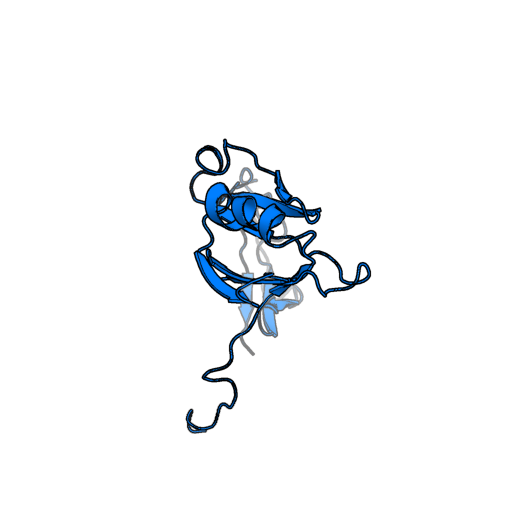RG A 1 120 ? 24.221 -13.525 -38.010 1.00 75.00 120 ARG A CA 1
ATOM 922 C C . ARG A 1 120 ? 23.265 -14.313 -37.127 1.00 75.00 120 ARG A C 1
ATOM 924 O O . ARG A 1 120 ? 23.562 -14.645 -35.985 1.00 75.00 120 ARG A O 1
ATOM 931 N N . LEU A 1 121 ? 22.113 -14.674 -37.684 1.00 69.00 121 LEU A N 1
ATOM 932 C CA . LEU A 1 121 ? 21.104 -15.470 -36.978 1.00 69.00 121 LEU A CA 1
ATOM 933 C C . LEU A 1 121 ? 21.633 -16.848 -36.527 1.00 69.00 121 LEU A C 1
ATOM 935 O O . LEU A 1 121 ? 21.121 -17.414 -35.562 1.00 69.00 121 LEU A O 1
ATOM 939 N N . ALA A 1 122 ? 22.644 -17.365 -37.233 1.00 65.44 122 ALA A N 1
ATOM 940 C CA . ALA A 1 122 ? 23.283 -18.654 -36.989 1.00 65.44 122 ALA A CA 1
ATOM 941 C C . ALA A 1 122 ? 24.226 -18.663 -35.774 1.00 65.44 122 ALA A C 1
ATOM 943 O O . ALA A 1 122 ? 24.540 -19.746 -35.287 1.00 65.44 122 ALA A O 1
ATOM 944 N N . ASP A 1 123 ? 24.629 -17.497 -35.253 1.00 60.56 123 ASP A N 1
ATOM 945 C CA . ASP A 1 123 ? 25.669 -17.361 -34.216 1.00 60.56 123 ASP A CA 1
ATOM 946 C C . ASP A 1 123 ? 25.203 -17.800 -32.807 1.00 60.56 123 ASP A C 1
ATOM 948 O O . ASP A 1 123 ? 25.743 -17.348 -31.804 1.00 60.56 123 ASP A O 1
ATOM 952 N N . GLN A 1 124 ? 24.170 -18.652 -32.725 1.00 60.94 124 GLN A N 1
ATOM 953 C CA . GLN A 1 124 ? 23.612 -19.278 -31.518 1.00 60.94 124 GLN A CA 1
ATOM 954 C C . GLN A 1 124 ? 23.583 -18.385 -30.270 1.00 60.94 124 GLN A C 1
ATOM 956 O O .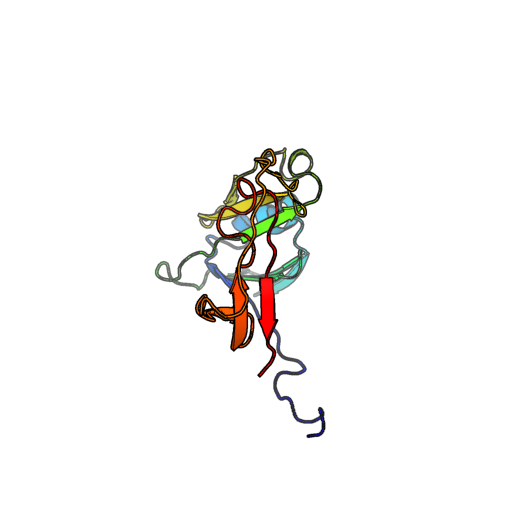 GLN A 1 124 ? 23.868 -18.845 -29.166 1.00 60.94 124 GLN A O 1
ATOM 961 N N . ALA A 1 125 ? 23.201 -17.109 -30.412 1.00 65.06 125 ALA A N 1
ATOM 962 C CA . ALA A 1 125 ? 22.915 -16.303 -29.233 1.00 65.06 125 ALA A CA 1
ATOM 963 C C . ALA A 1 125 ? 21.843 -17.047 -28.411 1.00 65.06 125 ALA A C 1
ATOM 965 O O . ALA A 1 125 ? 20.782 -17.366 -28.970 1.00 65.06 125 ALA A O 1
ATOM 966 N N . PRO A 1 126 ? 22.140 -17.396 -27.147 1.00 78.00 126 PRO A N 1
ATOM 967 C CA . PRO A 1 126 ? 21.322 -18.323 -26.390 1.00 78.00 126 PRO A CA 1
ATOM 968 C C . PRO A 1 126 ? 19.924 -17.743 -26.201 1.00 78.00 126 PRO A C 1
ATOM 970 O O . PRO A 1 126 ? 19.748 -16.546 -25.966 1.00 78.00 126 PRO A O 1
ATOM 973 N N . TRP A 1 127 ? 18.925 -18.611 -26.321 1.00 87.00 127 TRP A N 1
ATOM 974 C CA . TRP A 1 127 ? 17.574 -18.278 -25.899 1.00 87.00 127 TRP A CA 1
ATOM 975 C C . TRP A 1 127 ? 17.535 -18.249 -24.376 1.00 87.00 127 TRP A C 1
ATOM 977 O O . TRP A 1 127 ? 17.986 -19.190 -23.726 1.00 87.00 127 TRP A O 1
ATOM 987 N N . VAL A 1 128 ? 16.966 -17.187 -23.821 1.00 89.62 128 VAL A N 1
ATOM 988 C CA . VAL A 1 128 ? 16.710 -17.051 -22.389 1.00 89.62 128 VAL A CA 1
ATOM 989 C C . VAL A 1 128 ? 15.207 -17.143 -22.170 1.00 89.62 128 VAL A C 1
ATOM 991 O O . VAL A 1 128 ? 14.432 -16.525 -22.902 1.00 89.62 128 VAL A O 1
ATOM 994 N N . ILE A 1 129 ? 14.782 -17.914 -21.174 1.00 91.62 129 ILE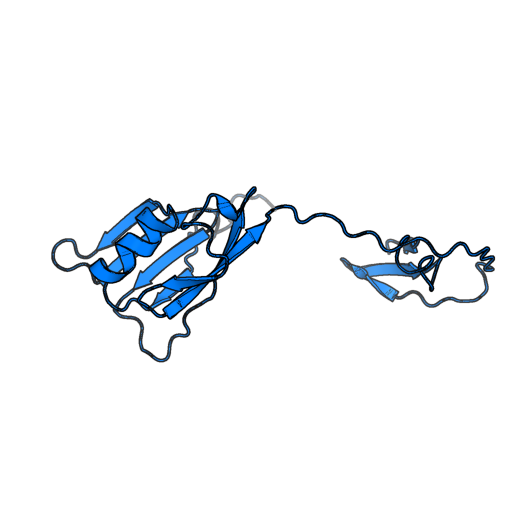 A N 1
ATOM 995 C CA . ILE A 1 129 ? 13.379 -17.934 -20.757 1.00 91.62 129 ILE A CA 1
ATOM 996 C C . ILE A 1 129 ? 13.095 -16.608 -20.050 1.00 91.62 129 ILE A C 1
ATOM 998 O O . ILE A 1 129 ? 13.729 -16.284 -19.048 1.00 91.62 129 ILE A O 1
ATOM 1002 N N . GLY A 1 130 ? 12.181 -15.820 -20.606 1.00 87.94 130 GLY A N 1
ATOM 1003 C CA . GLY A 1 130 ? 11.737 -14.560 -20.026 1.00 87.94 130 GLY A CA 1
ATOM 1004 C C . GLY A 1 130 ? 10.339 -14.680 -19.432 1.00 87.94 130 GLY A C 1
ATOM 1005 O O . GLY A 1 130 ? 9.971 -15.693 -18.839 1.00 87.94 130 GLY A O 1
ATOM 1006 N N . ARG A 1 131 ? 9.546 -13.615 -19.567 1.00 90.44 131 ARG A N 1
ATOM 1007 C CA . ARG A 1 131 ? 8.207 -13.547 -18.971 1.00 90.44 131 ARG A CA 1
ATOM 1008 C C . ARG A 1 131 ? 7.298 -14.644 -19.524 1.00 90.44 131 ARG A C 1
ATOM 1010 O O . ARG A 1 131 ? 7.337 -14.941 -20.715 1.00 90.44 131 ARG A O 1
ATOM 1017 N N . ALA A 1 132 ? 6.480 -15.217 -18.641 1.00 89.56 132 ALA A N 1
ATOM 1018 C CA . ALA A 1 132 ? 5.472 -16.222 -18.982 1.00 89.56 132 ALA A CA 1
ATOM 1019 C C . ALA A 1 132 ? 6.020 -17.439 -19.763 1.00 89.56 132 ALA A C 1
ATOM 1021 O O . ALA A 1 132 ? 5.327 -17.994 -20.608 1.00 89.56 132 ALA A O 1
ATOM 1022 N N . GLY A 1 133 ? 7.277 -17.835 -19.524 1.00 90.88 133 GLY A N 1
ATOM 1023 C CA . GLY A 1 133 ? 7.893 -18.983 -20.202 1.00 90.88 133 GLY A CA 1
ATOM 1024 C C . GLY A 1 133 ? 8.285 -18.733 -21.664 1.00 90.88 133 GLY A C 1
ATOM 1025 O O . GLY A 1 133 ? 8.826 -19.627 -22.310 1.00 90.88 133 GLY A O 1
ATOM 1026 N N . MET A 1 134 ? 8.058 -17.528 -22.197 1.00 94.56 134 MET A N 1
ATOM 1027 C CA . MET A 1 134 ? 8.438 -17.177 -23.566 1.00 94.56 134 MET A CA 1
ATOM 1028 C C . MET A 1 134 ? 9.962 -17.146 -23.706 1.00 94.56 134 MET A C 1
ATOM 1030 O O . MET A 1 134 ? 10.679 -16.763 -22.781 1.00 94.56 134 MET A O 1
ATOM 1034 N N . HIS A 1 135 ? 10.475 -17.503 -24.881 1.00 93.00 135 HIS A N 1
ATOM 1035 C CA . HIS A 1 135 ? 11.912 -17.484 -25.142 1.00 93.00 135 HIS A CA 1
ATOM 1036 C C . HIS A 1 135 ? 12.315 -16.163 -25.801 1.00 93.00 135 HIS A C 1
ATOM 1038 O O . HIS A 1 135 ? 11.755 -15.769 -26.823 1.00 93.00 135 HIS A O 1
ATOM 1044 N N . TYR A 1 136 ? 13.328 -15.501 -25.251 1.00 91.94 136 TYR A N 1
ATOM 1045 C CA . TYR A 1 136 ? 13.864 -14.232 -25.730 1.00 91.94 136 TYR A CA 1
ATOM 1046 C C . TYR A 1 136 ? 15.298 -14.411 -26.206 1.00 91.94 136 TYR A C 1
ATOM 1048 O O . TYR A 1 136 ? 16.097 -15.105 -25.579 1.00 91.94 136 TYR A O 1
ATOM 1056 N N . ARG A 1 137 ? 15.640 -13.737 -27.299 1.00 89.50 137 ARG A N 1
ATOM 1057 C CA . ARG A 1 137 ? 17.015 -13.598 -27.770 1.00 89.50 137 ARG A CA 1
ATOM 1058 C C . ARG A 1 137 ? 17.303 -12.128 -28.026 1.00 89.50 137 ARG A C 1
ATOM 1060 O O . ARG A 1 137 ? 16.634 -11.514 -28.857 1.00 89.50 137 ARG A O 1
ATOM 1067 N N . ASP A 1 138 ? 18.291 -11.597 -27.317 1.00 88.88 138 ASP A N 1
ATOM 1068 C CA . ASP A 1 138 ? 18.700 -10.195 -27.402 1.00 88.88 138 ASP A CA 1
ATOM 1069 C C . ASP A 1 138 ? 19.393 -9.897 -28.743 1.00 88.88 138 ASP A C 1
ATOM 1071 O O . ASP A 1 138 ? 20.358 -10.569 -29.132 1.00 88.88 138 ASP A O 1
ATOM 1075 N N . LEU A 1 139 ? 18.878 -8.901 -29.464 1.00 88.38 139 LEU A N 1
ATOM 1076 C CA . LEU A 1 139 ? 19.392 -8.464 -30.760 1.00 88.38 139 LEU A CA 1
ATOM 1077 C C . LEU A 1 139 ? 20.386 -7.303 -30.629 1.00 88.38 139 LEU A C 1
ATOM 1079 O O . LEU A 1 139 ? 21.225 -7.140 -31.514 1.00 88.38 139 LEU A O 1
ATOM 1083 N N . ILE A 1 140 ? 20.335 -6.543 -29.531 1.00 89.69 140 ILE A N 1
ATOM 1084 C CA . ILE A 1 140 ? 21.167 -5.359 -29.285 1.00 89.69 140 ILE A CA 1
ATOM 1085 C C . ILE A 1 140 ? 21.715 -5.446 -27.847 1.00 89.69 140 ILE A C 1
ATOM 1087 O O . ILE A 1 140 ? 21.176 -4.801 -26.948 1.00 89.69 140 ILE A O 1
ATOM 1091 N N . PRO A 1 141 ? 22.793 -6.222 -27.602 1.00 83.75 141 PRO A N 1
ATOM 1092 C CA . PRO A 1 141 ? 23.283 -6.479 -26.243 1.00 83.75 141 PRO A CA 1
ATOM 1093 C C . PRO A 1 141 ? 23.692 -5.226 -25.457 1.00 83.75 141 PRO A C 1
ATOM 1095 O O . PRO A 1 141 ? 23.481 -5.158 -24.250 1.00 83.75 141 PRO A O 1
ATOM 1098 N N . ASP A 1 142 ? 24.264 -4.219 -26.129 1.00 86.56 142 ASP A N 1
ATOM 1099 C CA . ASP A 1 142 ? 24.631 -2.936 -25.510 1.00 86.56 142 ASP A CA 1
ATOM 1100 C C . ASP A 1 142 ? 23.441 -1.971 -25.373 1.00 86.56 142 ASP A C 1
ATOM 1102 O O . ASP A 1 142 ? 23.573 -0.892 -24.784 1.00 86.56 142 ASP A O 1
ATOM 1106 N N . ARG A 1 143 ? 22.285 -2.353 -25.935 1.00 91.50 143 ARG A N 1
ATOM 1107 C CA . ARG A 1 143 ? 21.031 -1.596 -25.969 1.00 91.50 143 ARG A CA 1
ATOM 1108 C C . ARG A 1 143 ? 21.199 -0.162 -26.469 1.00 91.50 143 ARG A C 1
ATOM 1110 O O . ARG A 1 143 ? 20.467 0.729 -26.043 1.00 91.50 143 ARG A O 1
ATOM 1117 N N . LEU A 1 144 ? 22.220 0.087 -27.296 1.00 92.06 144 LEU A N 1
ATOM 1118 C CA . LEU A 1 144 ? 22.645 1.429 -27.702 1.00 92.06 144 LEU A CA 1
ATOM 1119 C C . LEU A 1 144 ? 22.765 2.381 -26.500 1.00 92.06 144 LEU A C 1
ATOM 1121 O O . LEU A 1 144 ? 22.179 3.466 -26.469 1.00 92.06 144 LEU A O 1
ATOM 1125 N N . GLY A 1 145 ? 23.485 1.939 -25.465 1.00 89.62 145 GLY A N 1
ATOM 1126 C CA . GLY A 1 145 ? 23.629 2.678 -24.208 1.00 89.62 145 GLY A CA 1
ATOM 1127 C C . GLY A 1 145 ? 22.434 2.544 -23.263 1.00 89.62 145 GLY A C 1
ATOM 1128 O O . GLY A 1 145 ? 22.232 3.414 -22.426 1.00 89.62 145 GLY A O 1
ATOM 1129 N N . GLY A 1 146 ? 21.638 1.478 -23.394 1.00 90.62 146 GLY A N 1
ATOM 1130 C CA . GLY A 1 146 ? 20.439 1.241 -22.579 1.00 90.62 146 GLY A CA 1
ATOM 1131 C C . GLY A 1 146 ? 19.160 1.907 -23.095 1.00 90.62 146 GLY A C 1
ATOM 1132 O O . GLY A 1 146 ? 18.107 1.708 -22.499 1.00 90.62 146 GLY A O 1
ATOM 1133 N N . SER A 1 147 ? 19.238 2.675 -24.184 1.00 92.19 147 SER A N 1
ATOM 1134 C CA . SER A 1 147 ? 18.123 3.475 -24.711 1.00 92.19 147 SER A CA 1
ATOM 1135 C C . SER A 1 147 ? 17.120 2.667 -25.537 1.00 92.19 147 SER A C 1
ATOM 1137 O O . SER A 1 147 ? 15.962 3.058 -25.651 1.00 92.19 147 SER A O 1
ATOM 1139 N N . ILE A 1 148 ? 17.544 1.536 -26.112 1.00 90.94 148 ILE A N 1
ATOM 1140 C CA . ILE A 1 148 ? 16.717 0.710 -26.997 1.00 90.94 148 ILE A CA 1
ATOM 1141 C C . ILE A 1 148 ? 16.875 -0.762 -26.630 1.00 90.94 148 ILE A C 1
ATOM 1143 O O . ILE A 1 148 ? 17.983 -1.271 -26.496 1.00 90.94 148 ILE A O 1
ATOM 1147 N N . ILE A 1 149 ? 15.755 -1.475 -26.536 1.00 90.12 149 ILE A N 1
ATOM 1148 C CA . ILE A 1 149 ? 15.733 -2.932 -26.392 1.00 90.12 149 ILE A CA 1
ATOM 1149 C C . ILE A 1 149 ? 15.113 -3.521 -27.652 1.00 90.12 149 ILE A C 1
ATOM 1151 O O . ILE A 1 149 ? 14.012 -3.139 -28.041 1.00 90.12 149 ILE A O 1
ATOM 1155 N N . ALA A 1 150 ? 15.794 -4.490 -28.259 1.00 90.56 150 ALA A N 1
ATOM 1156 C CA . ALA A 1 150 ? 15.244 -5.280 -29.348 1.00 90.56 150 ALA A CA 1
ATOM 1157 C C . ALA A 1 150 ? 15.495 -6.760 -29.074 1.00 90.56 150 ALA A C 1
ATOM 1159 O O . ALA A 1 150 ? 16.632 -7.184 -28.874 1.00 90.56 150 ALA A O 1
ATOM 1160 N N . SER A 1 151 ? 14.426 -7.547 -29.099 1.00 90.06 151 SER A N 1
ATOM 1161 C CA . SER A 1 151 ? 14.487 -8.980 -28.841 1.00 90.06 151 SER A CA 1
ATOM 1162 C C . SER A 1 151 ? 13.711 -9.733 -29.905 1.00 90.06 151 SER A C 1
ATOM 1164 O O . SER A 1 151 ? 12.618 -9.330 -30.294 1.00 90.06 151 SER A O 1
ATOM 1166 N N . HIS A 1 152 ? 14.242 -10.876 -30.322 1.00 89.94 152 HIS A N 1
ATOM 1167 C CA . HIS A 1 152 ? 13.441 -11.887 -30.996 1.00 89.94 152 HIS A CA 1
ATOM 1168 C C . HIS A 1 152 ? 12.709 -12.683 -29.916 1.00 89.94 152 HIS A C 1
ATOM 1170 O O . HIS A 1 152 ? 13.351 -13.228 -29.016 1.00 89.94 152 HIS A O 1
ATOM 1176 N N . VAL A 1 153 ? 11.382 -12.751 -30.006 1.00 92.06 153 VAL A N 1
ATOM 1177 C CA . VAL A 1 153 ? 10.544 -13.508 -29.073 1.00 92.06 153 VAL A CA 1
ATOM 1178 C C . VAL A 1 153 ? 9.992 -14.746 -29.772 1.00 92.06 153 VAL A C 1
ATOM 1180 O O . VAL A 1 153 ? 9.405 -14.636 -30.845 1.00 92.06 153 VAL A O 1
ATOM 1183 N N . ARG A 1 154 ? 10.190 -15.921 -29.172 1.00 91.06 154 ARG A N 1
ATOM 1184 C CA . ARG A 1 154 ? 9.609 -17.192 -29.612 1.00 91.06 154 ARG A CA 1
ATOM 1185 C C . ARG A 1 154 ? 8.621 -17.672 -28.556 1.00 91.06 154 ARG A C 1
ATOM 1187 O O . ARG A 1 154 ? 8.997 -17.839 -27.396 1.00 91.06 154 ARG A O 1
ATOM 1194 N N . ILE A 1 155 ? 7.380 -17.891 -28.977 1.00 91.62 155 ILE A N 1
ATOM 1195 C CA . ILE A 1 155 ? 6.317 -18.476 -28.157 1.00 91.62 155 ILE A CA 1
ATOM 1196 C C . ILE A 1 155 ? 6.352 -19.990 -28.408 1.00 91.62 155 ILE A C 1
ATOM 1198 O O . ILE A 1 155 ? 6.164 -20.381 -29.562 1.00 91.62 155 ILE A O 1
ATOM 1202 N N . PRO A 1 156 ? 6.721 -20.811 -27.412 1.00 82.06 156 PRO A N 1
ATOM 1203 C CA . PRO A 1 156 ? 6.694 -22.265 -27.528 1.00 82.06 156 PRO A CA 1
ATOM 1204 C C . PRO A 1 156 ? 5.275 -22.840 -27.447 1.00 82.06 156 PRO A C 1
ATOM 1206 O O . PRO A 1 156 ? 4.388 -22.169 -26.872 1.00 82.06 156 PRO A O 1
#

Radius of gyration: 24.2 Å; chains: 1; bounding box: 47×44×61 Å

Foldseek 3Di:
DDPPPDPCPVPDDEAEAEAPACVQQVCCCCVQVNWDWDDFDDPPGTQWTWTDDDNHIYIYGNPDDPPDDGEEEEAADQQCCVGNVSDQWDATPSRHIYGYYHNDDDDDAPDFQDDDDDDDPPPCQDWDQDPPRKTWGWPDVCCRVVRHTDIDIHDD